Protein AF-A0A4Y2CIL9-F1 (afdb_monomer)

Sequence (96 aa):
MTATALSRALSSPAFQLALSKVITSFGCLRLYTIARLVVTSHGIIQYILHISSRNRDIEKMIAFLEIVDLSPKSPNLSPLLQNSRQSQGYRPDRCR

Secondary structure (DSSP, 8-state):
--HHHHHHHHTSHHHHHHHHHHHHHHHHHHHHHHHHHHHHHHHHHHHHHHHHHHHHHHHHHHHHHHHHHTSS------------------------

Mean predicted aligned error: 19.59 Å

Structure (mmCIF, N/CA/C/O backbone):
data_AF-A0A4Y2CIL9-F1
#
_entry.id   AF-A0A4Y2CIL9-F1
#
loop_
_atom_site.group_PDB
_atom_site.id
_atom_site.type_symbol
_atom_site.label_atom_id
_atom_site.label_alt_id
_atom_site.label_comp_id
_atom_site.label_asym_id
_atom_site.label_entity_id
_atom_site.label_seq_id
_atom_site.pdbx_PDB_ins_code
_atom_site.Cartn_x
_atom_site.Cartn_y
_atom_site.Cartn_z
_atom_site.occupancy
_atom_site.B_iso_or_equiv
_atom_site.auth_seq_id
_atom_site.auth_comp_id
_atom_site.auth_asym_id
_atom_site.auth_atom_id
_atom_site.pdbx_PDB_model_num
ATOM 1 N N . MET A 1 1 ? 37.307 7.421 -34.709 1.00 55.59 1 MET A N 1
ATOM 2 C CA . MET A 1 1 ? 35.965 6.798 -34.633 1.00 55.59 1 MET A CA 1
ATOM 3 C C . MET A 1 1 ? 34.933 7.911 -34.603 1.00 55.59 1 MET A C 1
ATOM 5 O O . MET A 1 1 ? 35.025 8.785 -33.754 1.00 55.59 1 MET A O 1
ATOM 9 N N . THR A 1 2 ? 34.054 7.960 -35.599 1.00 65.38 2 THR A N 1
ATOM 10 C CA . THR A 1 2 ? 33.202 9.117 -35.910 1.00 65.38 2 THR A CA 1
ATOM 11 C C . THR A 1 2 ? 31.887 9.061 -35.129 1.00 65.38 2 THR A C 1
ATOM 13 O O . THR A 1 2 ? 31.167 8.065 -35.182 1.00 65.38 2 THR A O 1
ATOM 16 N N . ALA A 1 3 ? 31.550 10.143 -34.420 1.00 73.06 3 ALA A N 1
ATOM 17 C CA . ALA A 1 3 ? 30.326 10.280 -33.616 1.00 73.06 3 ALA A CA 1
ATOM 18 C C . ALA A 1 3 ? 29.033 9.925 -34.387 1.00 73.06 3 ALA A C 1
ATOM 20 O O . ALA A 1 3 ? 28.054 9.451 -33.814 1.00 73.06 3 ALA A O 1
ATOM 21 N N . THR A 1 4 ? 29.055 10.073 -35.712 1.00 78.81 4 THR A N 1
ATOM 22 C CA . THR A 1 4 ? 27.972 9.716 -36.634 1.00 78.81 4 THR A CA 1
ATOM 23 C C . THR A 1 4 ? 27.637 8.220 -36.632 1.00 78.81 4 THR A C 1
ATOM 25 O O . THR A 1 4 ? 26.466 7.860 -36.730 1.00 78.81 4 THR A O 1
ATOM 28 N N . ALA A 1 5 ? 28.631 7.336 -36.494 1.00 78.69 5 ALA A N 1
ATOM 29 C CA . ALA A 1 5 ? 28.399 5.891 -36.453 1.00 78.69 5 ALA A CA 1
ATOM 30 C C . ALA A 1 5 ? 27.695 5.474 -35.152 1.00 78.69 5 ALA A C 1
ATOM 32 O O . ALA A 1 5 ? 26.757 4.677 -35.178 1.00 78.69 5 ALA A O 1
ATOM 33 N N . LEU A 1 6 ? 28.087 6.086 -34.029 1.00 79.12 6 LEU A N 1
ATOM 34 C CA . LEU A 1 6 ? 27.446 5.877 -32.729 1.00 79.12 6 LEU A CA 1
ATOM 35 C C . LEU A 1 6 ? 26.005 6.397 -32.721 1.00 79.12 6 LEU A C 1
ATOM 37 O O . LEU A 1 6 ? 25.109 5.701 -32.255 1.00 79.12 6 LEU A O 1
ATOM 41 N N . SER A 1 7 ? 25.753 7.572 -33.304 1.00 80.31 7 SER A N 1
ATOM 42 C CA . SER A 1 7 ? 24.398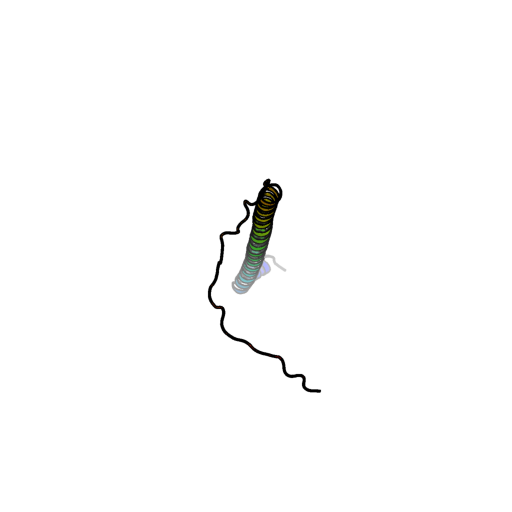 8.130 -33.407 1.00 80.31 7 SER A CA 1
ATOM 43 C C . SER A 1 7 ? 23.438 7.208 -34.174 1.00 80.31 7 SER A C 1
ATOM 45 O O . SER A 1 7 ? 22.313 6.999 -33.726 1.00 80.31 7 SER A O 1
ATOM 47 N N . ARG A 1 8 ? 23.887 6.578 -35.271 1.00 81.38 8 ARG A N 1
ATOM 48 C CA . ARG A 1 8 ? 23.074 5.608 -36.034 1.00 81.38 8 ARG A CA 1
ATOM 49 C C . ARG A 1 8 ? 22.867 4.288 -35.295 1.00 81.38 8 ARG A C 1
ATOM 51 O O . ARG A 1 8 ? 21.804 3.686 -35.407 1.00 81.38 8 ARG A O 1
ATOM 58 N N . ALA A 1 9 ? 23.865 3.842 -34.535 1.00 79.31 9 ALA A N 1
ATOM 59 C CA . ALA A 1 9 ? 23.734 2.651 -33.703 1.00 79.31 9 ALA A CA 1
ATOM 60 C C . ALA A 1 9 ? 22.712 2.863 -32.570 1.00 79.31 9 ALA A C 1
ATOM 62 O O . ALA A 1 9 ? 21.899 1.980 -32.308 1.00 79.31 9 ALA A O 1
ATOM 63 N N . LEU A 1 10 ? 22.698 4.049 -31.952 1.00 79.44 10 LEU A N 1
ATOM 64 C CA . LEU A 1 10 ? 21.758 4.413 -30.884 1.00 79.44 10 LEU A CA 1
ATOM 65 C C . LEU A 1 10 ? 20.353 4.763 -31.402 1.00 79.44 10 LEU A C 1
ATOM 67 O O . LEU A 1 10 ? 19.373 4.601 -30.681 1.00 79.44 10 LEU A O 1
ATOM 71 N N . SER A 1 11 ? 20.217 5.215 -32.650 1.00 82.56 11 SER A N 1
ATOM 72 C CA . SER A 1 11 ? 18.907 5.418 -33.287 1.00 82.56 11 SER A CA 1
ATOM 73 C C . SER A 1 11 ? 18.349 4.159 -33.957 1.00 82.56 11 SER A C 1
ATOM 75 O O . SER A 1 11 ? 17.247 4.192 -34.504 1.00 82.56 11 SER A O 1
ATOM 77 N N . SER A 1 12 ? 19.078 3.040 -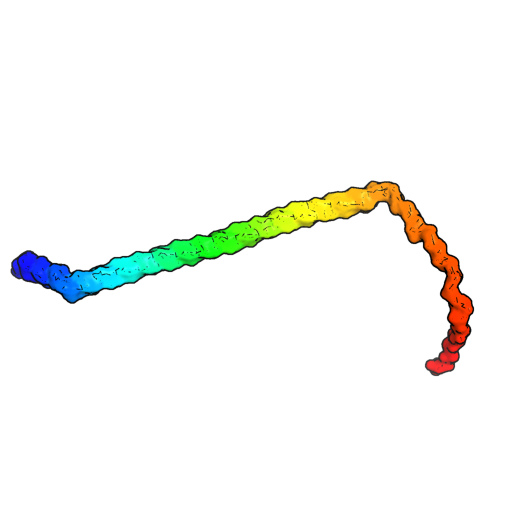33.887 1.00 90.50 12 SER A N 1
ATOM 78 C CA . SER A 1 12 ? 18.629 1.748 -34.396 1.00 90.50 12 SER A CA 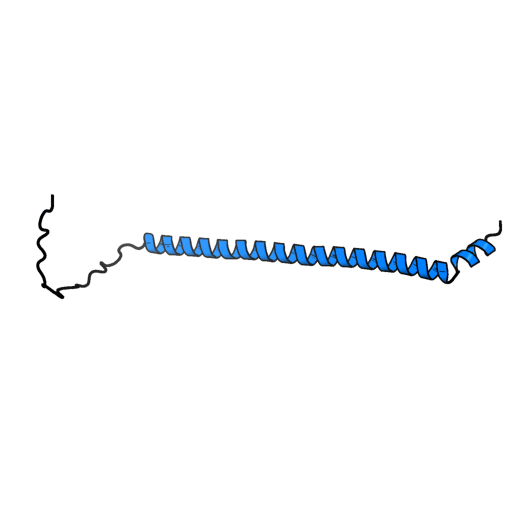1
ATOM 79 C C . SER A 1 12 ? 17.289 1.339 -33.766 1.00 90.50 12 SER A C 1
ATOM 81 O O . SER A 1 12 ? 17.138 1.425 -32.541 1.00 90.50 12 SER A O 1
ATOM 83 N N . PRO A 1 13 ? 16.343 0.801 -34.558 1.00 86.00 13 PRO A N 1
ATOM 84 C CA . PRO A 1 13 ? 15.071 0.288 -34.051 1.00 86.00 13 PRO A CA 1
ATOM 85 C C . PRO A 1 13 ? 15.238 -0.739 -32.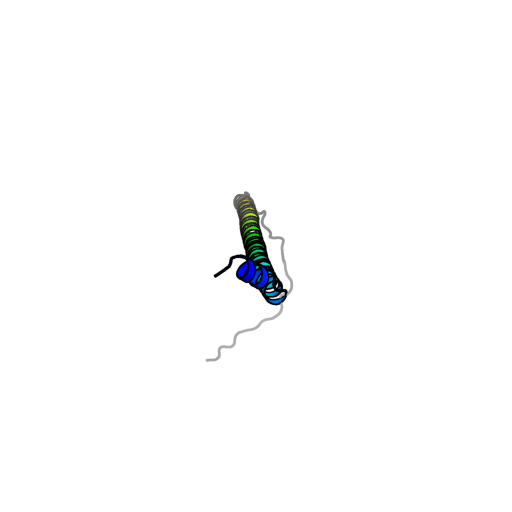924 1.00 86.00 13 PRO A C 1
ATOM 87 O O . PRO A 1 13 ? 14.457 -0.751 -31.977 1.00 86.00 13 PRO A O 1
ATOM 90 N N . ALA A 1 14 ? 16.284 -1.569 -32.985 1.00 85.50 14 ALA A N 1
ATOM 91 C CA . ALA A 1 14 ? 16.565 -2.566 -31.955 1.00 85.50 14 ALA A CA 1
ATOM 92 C C . ALA A 1 14 ? 16.971 -1.921 -30.618 1.00 85.50 14 ALA A C 1
ATOM 94 O O . ALA A 1 14 ? 16.535 -2.368 -29.557 1.00 85.50 14 ALA A O 1
ATOM 95 N N . PHE A 1 15 ? 17.763 -0.845 -30.669 1.00 81.94 15 PHE A N 1
ATOM 96 C CA . PHE A 1 15 ? 18.193 -0.112 -29.479 1.00 81.94 15 PHE A CA 1
ATOM 97 C C . PHE A 1 15 ? 17.034 0.679 -28.862 1.00 81.94 15 PHE A C 1
ATOM 99 O O . PHE A 1 15 ? 16.823 0.616 -27.654 1.00 81.94 15 PHE A O 1
ATOM 106 N N . GLN A 1 16 ? 16.222 1.343 -29.688 1.00 81.25 16 GLN A N 1
ATOM 107 C CA . GLN A 1 16 ? 15.007 2.040 -29.248 1.00 81.25 16 GLN A CA 1
ATOM 108 C C . GLN A 1 16 ? 13.997 1.084 -28.599 1.00 81.25 16 GLN A C 1
ATOM 110 O O . GLN A 1 16 ? 13.442 1.377 -27.539 1.00 81.25 16 GLN A O 1
ATOM 115 N N . LEU A 1 17 ? 13.801 -0.102 -29.185 1.00 84.75 17 LEU A N 1
ATOM 116 C CA . LEU A 1 17 ? 12.921 -1.124 -28.623 1.00 84.75 17 LEU A CA 1
ATOM 117 C C . LEU A 1 17 ? 13.436 -1.628 -27.267 1.00 84.75 17 LEU A C 1
ATOM 119 O O . LEU A 1 17 ? 12.651 -1.757 -26.325 1.00 84.75 17 LEU A O 1
ATOM 123 N N . ALA A 1 18 ? 14.743 -1.873 -27.144 1.00 80.88 18 ALA A N 1
ATOM 124 C CA . ALA A 1 18 ? 15.359 -2.261 -25.879 1.00 80.88 18 ALA A CA 1
ATOM 125 C C . ALA A 1 18 ? 15.207 -1.162 -24.812 1.00 80.88 18 ALA A C 1
ATOM 127 O O . ALA A 1 18 ? 14.787 -1.458 -23.693 1.00 80.88 18 ALA A O 1
ATOM 128 N N . LEU A 1 19 ? 15.453 0.102 -25.171 1.00 76.56 19 LEU A N 1
ATOM 129 C CA . LEU A 1 19 ? 15.299 1.244 -24.268 1.00 76.56 19 LEU A CA 1
ATOM 130 C C . LEU A 1 19 ? 13.844 1.399 -23.795 1.00 76.56 19 LEU A C 1
ATOM 132 O O . LEU A 1 19 ? 13.597 1.566 -22.602 1.00 76.56 19 LEU A O 1
ATOM 136 N N . SER A 1 20 ? 12.876 1.267 -24.709 1.00 76.19 20 SER A N 1
ATOM 137 C CA . SER A 1 20 ? 11.448 1.344 -24.378 1.00 76.19 20 SER A CA 1
ATOM 138 C C . SER A 1 20 ? 11.037 0.262 -23.378 1.00 76.19 20 SER A C 1
ATOM 140 O O . SER A 1 20 ? 10.409 0.573 -22.372 1.00 76.19 20 SER A O 1
ATOM 142 N N . LYS A 1 21 ? 11.481 -0.988 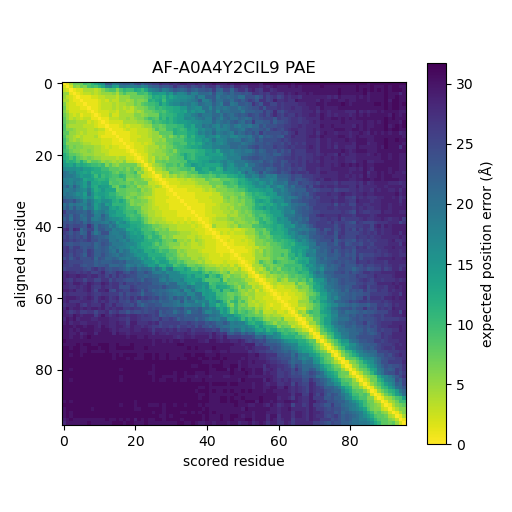-23.574 1.00 76.25 21 LYS A N 1
ATOM 143 C CA . LYS A 1 21 ? 11.204 -2.098 -22.651 1.00 76.25 21 LYS A CA 1
ATOM 144 C C . LYS A 1 21 ? 11.778 -1.852 -21.259 1.00 76.25 21 LYS A C 1
ATOM 146 O O . LYS A 1 21 ? 11.110 -2.157 -20.274 1.00 76.25 21 LYS A O 1
ATOM 151 N N . VAL A 1 22 ? 12.988 -1.299 -21.172 1.00 72.56 22 VAL A N 1
ATOM 152 C CA . VAL A 1 22 ? 13.627 -0.962 -19.890 1.00 72.56 22 VAL A CA 1
ATOM 153 C C . VAL A 1 22 ? 12.850 0.140 -19.165 1.00 72.56 22 VAL A C 1
ATOM 155 O O . VAL A 1 22 ? 12.565 0.012 -17.975 1.00 72.56 22 VAL A O 1
ATOM 158 N N . ILE A 1 23 ? 12.442 1.192 -19.880 1.00 72.06 23 ILE A N 1
ATOM 159 C CA . ILE A 1 23 ? 11.669 2.303 -19.304 1.00 72.06 23 ILE A CA 1
ATOM 160 C C . ILE A 1 23 ? 10.277 1.829 -18.862 1.00 72.06 23 ILE A C 1
ATOM 162 O O . ILE A 1 23 ? 9.836 2.149 -17.755 1.00 72.06 23 ILE A O 1
ATOM 166 N N . THR A 1 24 ? 9.594 1.027 -19.685 1.00 75.62 24 THR A N 1
ATOM 167 C CA . THR A 1 24 ? 8.286 0.454 -19.348 1.00 75.62 24 THR A CA 1
ATOM 168 C C . THR A 1 24 ? 8.378 -0.458 -18.125 1.00 75.62 24 THR A C 1
ATOM 170 O O . THR A 1 24 ? 7.540 -0.341 -17.233 1.00 75.62 24 THR A O 1
ATOM 173 N N . SER A 1 25 ? 9.408 -1.309 -18.017 1.00 73.44 25 SER A N 1
ATOM 174 C CA . SER A 1 25 ? 9.555 -2.191 -16.849 1.00 73.44 25 SER A CA 1
ATOM 175 C C . SER A 1 25 ? 9.825 -1.403 -15.562 1.00 73.44 25 SER A C 1
ATOM 177 O O . SER A 1 25 ? 9.232 -1.708 -14.524 1.00 73.44 25 SER A O 1
ATOM 179 N N . PHE A 1 26 ? 10.625 -0.333 -15.633 1.00 73.56 26 PHE A N 1
ATOM 180 C CA . PHE A 1 26 ? 10.862 0.560 -14.498 1.00 73.56 26 PHE A CA 1
ATOM 181 C C . PHE A 1 26 ? 9.570 1.257 -14.041 1.00 73.56 26 PHE A C 1
ATOM 183 O O . PHE A 1 26 ? 9.280 1.324 -12.843 1.00 73.56 26 PHE A O 1
ATOM 190 N N . GLY A 1 27 ? 8.747 1.712 -14.992 1.00 76.19 27 GLY A N 1
ATOM 191 C CA . GLY A 1 27 ? 7.423 2.272 -14.714 1.00 76.19 27 GLY A CA 1
ATOM 192 C C . GLY A 1 27 ? 6.489 1.273 -14.024 1.00 76.19 27 GLY A C 1
ATOM 193 O O . GLY A 1 27 ? 5.868 1.607 -13.012 1.00 76.19 27 GLY A O 1
ATOM 194 N N . CYS A 1 28 ? 6.438 0.031 -14.511 1.00 77.62 28 CYS A N 1
ATOM 195 C CA . CYS A 1 28 ? 5.625 -1.035 -13.921 1.00 77.62 28 CYS A CA 1
ATOM 196 C C . CYS A 1 28 ? 6.060 -1.385 -12.490 1.00 77.62 28 CYS A C 1
ATOM 198 O O . CYS A 1 28 ? 5.210 -1.505 -11.608 1.00 77.62 28 CYS A O 1
ATOM 200 N N . LEU A 1 29 ? 7.366 -1.500 -12.231 1.00 80.06 29 LEU A N 1
ATOM 201 C CA . LEU A 1 29 ? 7.894 -1.783 -10.890 1.00 80.06 29 LEU A CA 1
ATOM 202 C C . LEU A 1 29 ? 7.560 -0.664 -9.897 1.00 80.06 29 LEU A C 1
ATOM 204 O O . LEU A 1 29 ? 7.171 -0.928 -8.753 1.00 80.06 29 LEU A O 1
ATOM 208 N N . ARG A 1 30 ? 7.656 0.593 -10.341 1.00 83.56 30 ARG A N 1
ATOM 209 C CA . ARG A 1 30 ? 7.303 1.755 -9.522 1.00 83.56 30 ARG A 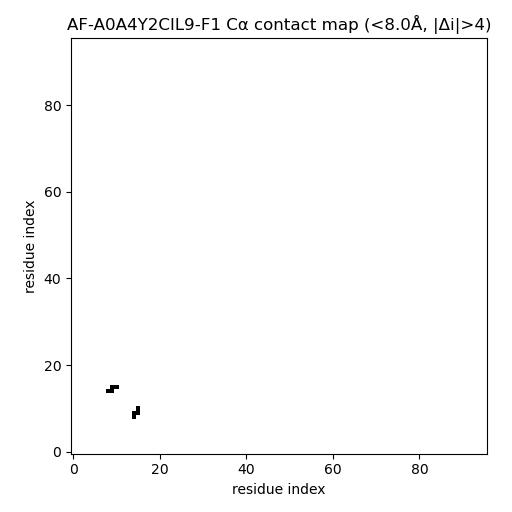CA 1
ATOM 210 C C . ARG A 1 30 ? 5.808 1.776 -9.193 1.00 83.56 30 ARG A C 1
ATOM 212 O O . ARG A 1 30 ? 5.453 1.952 -8.029 1.00 83.56 30 ARG A O 1
ATOM 219 N N . LEU A 1 31 ? 4.944 1.542 -10.182 1.00 83.25 31 LEU A N 1
ATOM 220 C CA . LEU A 1 31 ? 3.490 1.463 -9.987 1.00 83.25 31 LEU A CA 1
ATOM 221 C C . LEU A 1 31 ? 3.099 0.320 -9.046 1.00 83.25 31 LEU A C 1
ATOM 223 O O . LEU A 1 31 ? 2.307 0.530 -8.131 1.00 83.25 31 LEU A O 1
ATOM 227 N N . TYR A 1 32 ? 3.698 -0.859 -9.214 1.00 84.44 32 TYR A N 1
ATOM 228 C CA . TYR A 1 32 ? 3.482 -2.005 -8.330 1.00 84.44 32 TYR A CA 1
ATOM 229 C C . TYR A 1 32 ? 3.862 -1.692 -6.878 1.00 84.44 32 TYR A C 1
ATOM 231 O O . TYR A 1 32 ? 3.119 -2.017 -5.951 1.00 84.44 32 TYR A O 1
ATOM 239 N N . THR A 1 33 ? 4.990 -1.009 -6.678 1.00 84.88 33 THR A N 1
ATOM 240 C CA . THR A 1 33 ? 5.453 -0.610 -5.343 1.00 84.88 33 THR A CA 1
ATOM 241 C C . THR A 1 33 ? 4.480 0.368 -4.683 1.00 84.88 33 THR A C 1
ATOM 243 O O . THR A 1 33 ? 4.116 0.178 -3.523 1.00 84.88 33 THR A O 1
ATOM 246 N N . ILE A 1 34 ? 4.000 1.373 -5.425 1.00 89.06 34 ILE A N 1
ATOM 247 C CA . ILE A 1 34 ? 3.004 2.338 -4.932 1.00 89.06 34 ILE A CA 1
ATOM 248 C C . ILE A 1 34 ? 1.680 1.634 -4.615 1.00 89.06 34 ILE A C 1
ATOM 250 O O . ILE A 1 34 ? 1.128 1.833 -3.536 1.00 89.06 34 ILE A O 1
ATOM 254 N N . ALA A 1 35 ? 1.195 0.769 -5.508 1.00 85.38 35 ALA A N 1
ATOM 255 C CA . ALA A 1 35 ? -0.040 0.020 -5.299 1.00 85.38 35 ALA A CA 1
ATOM 256 C C . ALA A 1 35 ? 0.042 -0.867 -4.048 1.00 85.38 35 ALA A C 1
ATOM 258 O O . ALA A 1 35 ? -0.859 -0.836 -3.210 1.00 85.38 35 ALA A O 1
ATOM 259 N N . ARG A 1 36 ? 1.151 -1.596 -3.859 1.00 89.12 36 ARG A N 1
ATOM 260 C CA . ARG A 1 36 ? 1.380 -2.370 -2.631 1.00 89.12 36 ARG A CA 1
ATOM 261 C C . ARG A 1 36 ? 1.395 -1.490 -1.389 1.00 89.12 36 ARG A C 1
ATOM 263 O O . ARG A 1 36 ? 0.794 -1.875 -0.388 1.00 89.12 36 ARG A O 1
ATOM 270 N N . LEU A 1 37 ? 2.059 -0.337 -1.438 1.00 88.31 37 LEU A N 1
ATOM 271 C CA . LEU A 1 37 ? 2.120 0.583 -0.303 1.00 88.31 37 LEU A CA 1
ATOM 272 C C . LEU A 1 37 ? 0.722 1.073 0.092 1.00 88.31 37 LEU A C 1
ATOM 274 O O . LEU A 1 37 ? 0.385 1.024 1.270 1.00 88.31 37 LEU A O 1
ATOM 278 N N . VAL A 1 38 ? -0.100 1.467 -0.885 1.00 88.81 38 VAL A N 1
ATOM 279 C CA . VAL A 1 38 ? -1.479 1.936 -0.665 1.00 88.81 38 VAL A CA 1
ATOM 280 C C . VAL A 1 38 ? -2.372 0.832 -0.100 1.00 88.81 38 VAL A C 1
ATOM 282 O O . VAL A 1 38 ? -3.099 1.062 0.862 1.00 88.81 38 VAL A O 1
ATOM 285 N N . VAL A 1 39 ? -2.308 -0.382 -0.650 1.00 86.31 39 VAL A N 1
ATOM 286 C CA . VAL A 1 39 ? -3.105 -1.514 -0.142 1.00 86.31 39 VAL A CA 1
ATOM 287 C C . VAL A 1 39 ? -2.711 -1.852 1.298 1.00 86.31 39 VAL A C 1
ATOM 289 O O . VAL A 1 39 ? -3.574 -2.074 2.148 1.00 86.31 39 VAL A O 1
ATOM 292 N N . THR A 1 40 ? -1.409 -1.844 1.591 1.00 85.75 40 THR A N 1
ATOM 293 C CA . THR A 1 40 ? -0.896 -2.161 2.931 1.00 85.75 40 THR A CA 1
ATOM 294 C C . THR A 1 40 ? -1.275 -1.073 3.937 1.00 85.75 40 THR A C 1
ATOM 296 O O . THR A 1 40 ? -1.748 -1.386 5.028 1.00 85.75 40 THR A O 1
ATOM 299 N N . SER A 1 41 ? -1.124 0.206 3.576 1.00 84.75 41 SER A N 1
ATOM 300 C CA . SER A 1 41 ? -1.477 1.320 4.461 1.00 84.75 41 SER A CA 1
ATOM 301 C C . SER A 1 41 ? -2.977 1.381 4.724 1.00 84.75 41 SER A C 1
ATOM 303 O O . SER A 1 41 ? -3.381 1.599 5.862 1.00 84.75 41 SER A O 1
ATOM 305 N N . HIS A 1 42 ? -3.807 1.106 3.719 1.00 89.19 42 HIS A N 1
ATOM 306 C CA . HIS A 1 42 ? -5.254 1.056 3.886 1.00 89.19 42 HIS A CA 1
ATOM 307 C C . HIS A 1 42 ? -5.681 -0.028 4.887 1.00 89.19 42 HIS A C 1
ATOM 309 O O . HIS A 1 42 ? -6.480 0.247 5.780 1.00 89.19 42 HIS A O 1
ATOM 315 N N . GLY A 1 43 ? -5.098 -1.229 4.804 1.00 83.00 43 GLY A N 1
ATOM 316 C CA . GLY A 1 43 ? -5.352 -2.296 5.779 1.00 83.00 43 GLY A CA 1
ATOM 317 C C . GLY A 1 43 ? -4.939 -1.909 7.204 1.00 83.00 43 GLY A C 1
ATOM 318 O O . GLY A 1 43 ? -5.692 -2.134 8.150 1.00 83.00 43 GLY A O 1
ATOM 319 N N . ILE A 1 44 ? -3.781 -1.260 7.359 1.00 84.94 44 ILE A N 1
ATOM 320 C CA . ILE A 1 44 ? -3.298 -0.773 8.661 1.00 84.94 44 ILE A CA 1
ATOM 321 C C . ILE A 1 44 ? -4.231 0.309 9.224 1.00 84.94 44 ILE A C 1
ATOM 323 O O . ILE A 1 44 ? -4.587 0.260 10.400 1.00 84.94 44 ILE A O 1
ATOM 327 N N . ILE A 1 45 ? -4.674 1.258 8.396 1.00 84.06 45 ILE A N 1
ATOM 328 C CA . ILE A 1 45 ? -5.602 2.321 8.808 1.00 84.06 45 ILE A CA 1
ATOM 329 C C . ILE A 1 45 ? -6.934 1.719 9.266 1.00 84.06 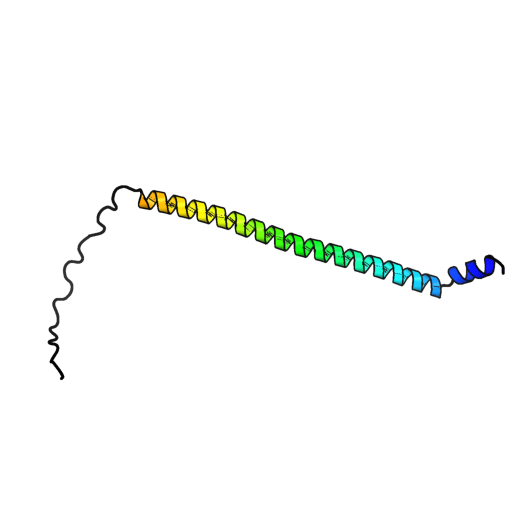45 ILE A C 1
ATOM 331 O O . ILE A 1 45 ? -7.435 2.080 10.331 1.00 84.06 45 ILE A O 1
ATOM 335 N N . GLN A 1 46 ? -7.485 0.763 8.514 1.00 84.06 46 GLN A N 1
ATOM 336 C CA . GLN A 1 46 ? -8.713 0.067 8.904 1.00 84.06 46 GLN A CA 1
ATOM 337 C C . GLN A 1 46 ? -8.554 -0.701 10.220 1.00 84.06 46 GLN A C 1
ATOM 339 O O . GLN A 1 46 ? -9.449 -0.663 11.064 1.00 84.06 46 GLN A O 1
ATOM 344 N N . TYR A 1 47 ? -7.409 -1.350 10.428 1.00 85.06 47 TYR A N 1
ATOM 345 C CA . TYR A 1 47 ? -7.111 -2.061 11.669 1.00 85.06 47 TYR A CA 1
ATOM 346 C C . TYR A 1 47 ? -7.051 -1.118 12.881 1.00 85.06 47 TYR A C 1
ATOM 348 O O . TYR A 1 47 ? -7.672 -1.391 13.910 1.00 85.06 47 TYR A O 1
ATOM 356 N N . ILE A 1 48 ? -6.374 0.027 12.745 1.00 81.56 48 ILE A N 1
ATOM 357 C CA . ILE A 1 48 ? -6.285 1.048 13.801 1.00 81.56 48 ILE A CA 1
ATOM 358 C C . ILE A 1 48 ? -7.668 1.626 14.120 1.00 81.56 48 ILE A C 1
ATOM 360 O O . ILE A 1 48 ? -8.015 1.780 15.293 1.00 81.56 48 ILE A O 1
ATOM 364 N N . LEU A 1 49 ? -8.475 1.920 13.096 1.00 80.25 49 LEU A N 1
ATOM 365 C CA . LEU A 1 49 ? -9.843 2.413 13.271 1.00 80.25 49 LEU A CA 1
ATOM 366 C C . LEU A 1 49 ? -10.731 1.383 13.973 1.00 80.25 49 LEU A C 1
ATOM 368 O O . LEU A 1 49 ? -11.469 1.745 14.886 1.00 80.25 49 LEU A O 1
ATOM 372 N N . HIS A 1 50 ? -10.629 0.107 13.601 1.00 80.44 50 HIS A N 1
ATOM 373 C CA . HIS A 1 50 ? -11.382 -0.970 14.239 1.00 80.44 50 HIS A CA 1
ATOM 374 C C . HIS A 1 50 ? -11.016 -1.124 15.721 1.00 80.44 50 HIS A C 1
ATOM 376 O O . HIS A 1 50 ? -11.912 -1.193 16.561 1.00 80.44 50 HIS A O 1
ATOM 382 N N . ILE A 1 51 ? -9.722 -1.118 16.066 1.00 78.88 51 ILE A N 1
ATOM 383 C CA . ILE A 1 51 ? -9.283 -1.147 17.472 1.00 78.88 51 ILE A CA 1
ATOM 384 C C . ILE A 1 51 ? -9.803 0.079 18.218 1.00 78.88 51 ILE A C 1
ATOM 386 O O . ILE A 1 51 ? -10.339 -0.051 19.314 1.00 78.88 51 ILE A O 1
ATOM 390 N N . SER A 1 52 ? -9.676 1.260 17.619 1.00 73.38 52 SER A N 1
ATOM 391 C CA . SER A 1 52 ? -10.072 2.518 18.254 1.00 73.38 52 SER A CA 1
ATOM 392 C C . SER A 1 52 ? -11.584 2.594 18.491 1.00 73.38 52 SER A C 1
ATOM 394 O O . SER A 1 52 ? -12.012 3.027 19.559 1.00 73.38 52 SER A O 1
ATOM 396 N N . SER A 1 53 ? -12.398 2.145 17.529 1.00 74.31 53 SER A N 1
ATOM 397 C CA . SER A 1 53 ? -13.855 2.034 17.689 1.00 74.31 53 SER A CA 1
ATOM 398 C C . SER A 1 53 ? -14.198 1.034 18.786 1.00 74.31 53 SER A C 1
ATOM 400 O O . SER A 1 53 ? -14.914 1.371 19.724 1.00 74.31 53 SER A O 1
ATOM 402 N N . ARG A 1 54 ? -13.615 -0.168 18.722 1.00 73.31 54 ARG A N 1
ATOM 403 C CA . ARG A 1 54 ? -13.870 -1.229 19.697 1.00 73.31 54 ARG A CA 1
ATOM 404 C C . ARG A 1 54 ? -13.475 -0.819 21.113 1.00 73.31 54 ARG A C 1
ATOM 406 O O . ARG A 1 54 ? -14.187 -1.160 22.047 1.00 73.31 54 ARG A O 1
ATOM 413 N N . ASN A 1 55 ? -12.387 -0.067 21.281 1.00 72.38 55 ASN A N 1
ATOM 414 C CA . ASN A 1 55 ? -11.974 0.435 22.588 1.00 72.38 55 ASN A CA 1
ATOM 415 C C . ASN A 1 55 ? -12.991 1.431 23.162 1.00 72.38 55 ASN A C 1
ATOM 417 O O . ASN A 1 55 ? -13.353 1.318 24.327 1.00 72.38 55 ASN A O 1
ATOM 421 N N . ARG A 1 56 ? -13.531 2.341 22.336 1.00 73.19 56 ARG A N 1
ATOM 422 C CA . ARG A 1 56 ? -14.613 3.251 22.760 1.00 73.19 56 ARG A CA 1
ATOM 423 C C . ARG A 1 56 ? -15.893 2.507 23.124 1.00 73.19 56 ARG A C 1
ATOM 425 O O . ARG A 1 56 ? -16.590 2.906 24.052 1.00 73.19 56 ARG A O 1
ATOM 432 N N . ASP A 1 57 ? -16.217 1.447 22.394 1.00 73.06 57 ASP A N 1
ATOM 433 C CA . ASP A 1 57 ? -17.401 0.637 22.679 1.00 73.06 57 ASP A CA 1
ATOM 434 C C . ASP A 1 57 ? -17.220 -0.181 23.969 1.00 73.06 57 ASP A C 1
ATOM 436 O O . ASP A 1 57 ? -18.159 -0.294 24.755 1.00 73.06 57 ASP A O 1
ATOM 440 N N . ILE A 1 58 ? -16.004 -0.673 24.242 1.00 73.00 58 ILE A N 1
ATOM 441 C CA . ILE A 1 58 ? -15.648 -1.329 25.510 1.00 73.00 58 ILE A CA 1
ATOM 442 C C . ILE A 1 58 ? -15.702 -0.336 26.677 1.00 73.00 58 ILE A C 1
ATOM 444 O O . ILE A 1 58 ? -16.299 -0.658 27.697 1.00 73.00 58 ILE A O 1
ATOM 448 N N . GLU A 1 59 ? -15.146 0.870 26.539 1.00 74.56 59 GLU A N 1
ATOM 449 C CA . GLU A 1 59 ? -15.221 1.916 27.573 1.00 74.56 59 GLU A CA 1
ATOM 450 C C . GLU A 1 59 ? -16.673 2.280 27.898 1.00 74.56 59 GLU A C 1
ATOM 452 O O . GLU A 1 59 ? -17.050 2.353 29.067 1.00 74.56 59 GLU A O 1
ATOM 457 N N . LYS A 1 60 ? -17.521 2.431 26.873 1.00 75.69 60 LYS A N 1
ATOM 458 C CA . LYS A 1 60 ? -18.960 2.637 27.070 1.00 75.69 60 LYS A CA 1
ATOM 459 C C . LYS A 1 60 ? -19.608 1.449 27.769 1.00 75.69 60 LYS A C 1
ATOM 461 O O . LYS A 1 60 ? -20.394 1.659 28.684 1.00 75.69 60 LYS A O 1
ATOM 466 N N . MET A 1 61 ? -19.294 0.220 27.362 1.00 72.62 61 MET A N 1
ATOM 467 C CA . MET A 1 61 ? -19.840 -0.990 27.979 1.00 72.62 61 MET A CA 1
ATOM 468 C C . MET A 1 61 ? -19.448 -1.095 29.458 1.00 72.62 61 MET A C 1
ATOM 470 O O . MET A 1 61 ? -20.307 -1.400 30.279 1.00 72.62 61 MET A O 1
ATOM 474 N N . ILE A 1 62 ? -18.193 -0.792 29.804 1.00 72.62 62 ILE A N 1
ATOM 475 C CA . ILE A 1 62 ? -17.708 -0.752 31.191 1.00 72.62 62 ILE A CA 1
ATOM 476 C C . ILE A 1 62 ? -18.436 0.338 31.981 1.00 72.62 62 ILE A C 1
ATOM 478 O O . ILE A 1 62 ? -18.940 0.047 33.057 1.00 72.62 62 ILE A O 1
ATOM 482 N N . ALA A 1 63 ? -18.585 1.547 31.433 1.00 71.25 63 ALA A N 1
ATOM 483 C CA . ALA A 1 63 ? -19.339 2.615 32.090 1.00 71.25 63 ALA A CA 1
ATOM 484 C C . ALA A 1 63 ? -20.818 2.238 32.302 1.00 71.25 63 ALA A C 1
ATOM 486 O O . ALA A 1 63 ? -21.382 2.504 33.358 1.00 71.25 63 ALA A O 1
ATOM 487 N N . PHE A 1 64 ? -21.454 1.574 31.330 1.00 69.25 64 PHE A N 1
ATOM 488 C CA . PHE A 1 64 ? -22.814 1.047 31.488 1.00 69.25 64 PHE A CA 1
ATOM 489 C C . PHE A 1 64 ? -22.892 -0.029 32.577 1.00 69.25 64 PHE A C 1
ATOM 491 O O . PHE A 1 64 ? -23.831 -0.015 33.368 1.00 69.25 64 PHE A O 1
ATOM 498 N N . LEU A 1 65 ? -21.919 -0.940 32.637 1.00 73.69 65 LEU A N 1
ATOM 499 C CA . LEU A 1 65 ? -21.833 -1.967 33.678 1.00 73.69 65 LEU A CA 1
ATOM 500 C C . LEU A 1 65 ? -21.623 -1.351 35.066 1.00 73.69 65 LEU A C 1
ATOM 502 O O . LEU A 1 65 ? -22.298 -1.755 36.004 1.00 73.69 65 LEU A O 1
ATOM 506 N N . GLU A 1 66 ? -20.761 -0.343 35.186 1.00 66.31 66 GLU A N 1
ATOM 507 C CA . GLU A 1 66 ? -20.505 0.381 36.436 1.00 66.31 66 GLU A CA 1
ATOM 508 C C . GLU A 1 66 ? -21.748 1.147 36.913 1.00 66.31 66 GLU A C 1
ATOM 510 O O . GLU A 1 66 ? -22.092 1.095 38.089 1.00 66.31 66 GLU A O 1
ATOM 515 N N . ILE A 1 67 ? -22.499 1.785 36.008 1.00 70.00 67 ILE A N 1
ATOM 516 C CA . ILE A 1 67 ? -23.776 2.439 36.347 1.00 70.00 67 ILE A CA 1
ATOM 517 C C . ILE A 1 67 ? -24.821 1.418 36.829 1.00 70.00 67 ILE A C 1
ATOM 519 O O . ILE A 1 67 ? -25.615 1.724 37.720 1.00 70.00 67 ILE A O 1
ATOM 523 N N . VAL A 1 68 ? -24.841 0.216 36.245 1.00 61.25 68 VAL A N 1
ATOM 524 C CA . VAL A 1 68 ? -25.750 -0.866 36.659 1.00 61.25 68 VAL A CA 1
ATOM 525 C C . VAL A 1 68 ? -25.341 -1.451 38.014 1.00 61.25 68 VAL A C 1
ATOM 527 O O . VAL A 1 68 ? -26.216 -1.711 38.836 1.00 61.25 68 VAL A O 1
ATOM 530 N N . ASP A 1 69 ? -24.043 -1.607 38.272 1.00 57.12 69 ASP A N 1
ATOM 531 C CA . ASP A 1 69 ? -23.497 -2.131 39.533 1.00 57.12 69 ASP A CA 1
ATOM 532 C C . ASP A 1 69 ? -23.639 -1.129 40.696 1.00 57.12 69 ASP A C 1
ATOM 534 O O . ASP A 1 69 ? -23.955 -1.499 41.826 1.00 57.12 69 ASP A O 1
ATOM 538 N N . LEU A 1 70 ? -23.506 0.171 40.410 1.00 59.12 70 LEU A N 1
ATOM 539 C CA . LEU A 1 70 ? -23.709 1.258 41.374 1.00 59.12 70 LEU A CA 1
ATOM 540 C C . LEU A 1 70 ? -25.186 1.657 41.549 1.00 59.12 70 LEU A C 1
ATOM 542 O O . LEU A 1 70 ? -25.497 2.530 42.366 1.00 59.12 70 LEU A O 1
ATOM 546 N N . SER A 1 71 ? -26.110 1.040 40.805 1.00 52.84 71 SER A N 1
ATOM 547 C CA . SER A 1 71 ? -27.543 1.279 40.970 1.00 52.84 71 SER A CA 1
ATOM 548 C C . SER A 1 71 ? -28.010 0.726 42.326 1.00 52.84 71 SER A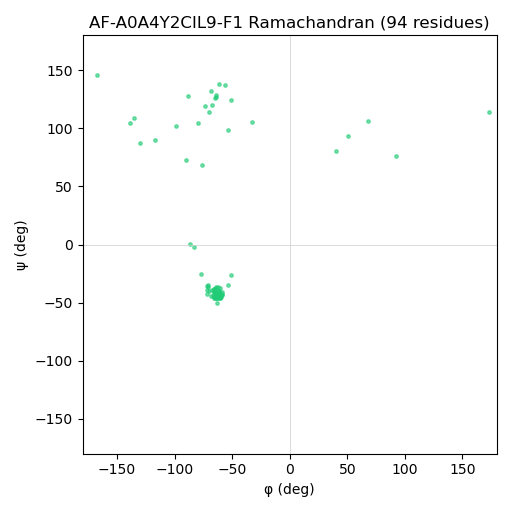 C 1
ATOM 550 O O . SER A 1 71 ? -27.871 -0.473 42.592 1.00 52.84 71 SER A O 1
ATOM 552 N N . PRO A 1 72 ? -28.567 1.556 43.229 1.00 51.75 72 PRO A N 1
ATOM 553 C CA . PRO A 1 72 ? -28.984 1.089 44.537 1.00 51.75 72 PRO A CA 1
ATOM 554 C C . PRO A 1 72 ? -30.204 0.186 44.371 1.00 51.75 72 PRO A C 1
ATOM 556 O O . PRO A 1 72 ? -31.292 0.653 44.040 1.00 51.75 72 PRO A O 1
ATOM 559 N N . LYS A 1 73 ? -30.017 -1.097 44.697 1.00 52.34 73 LYS A N 1
ATOM 560 C CA . LYS A 1 73 ? -31.055 -2.135 44.749 1.00 52.34 73 LYS A CA 1
ATOM 561 C C . LYS A 1 73 ? -31.632 -2.499 43.379 1.00 52.34 73 LYS A C 1
ATOM 563 O O . LYS A 1 73 ? -32.550 -1.867 42.865 1.00 52.34 73 LYS A O 1
ATOM 568 N N . SER A 1 74 ? -31.238 -3.677 42.902 1.00 49.66 74 SER A N 1
ATOM 569 C CA . SER A 1 74 ? -32.207 -4.531 42.226 1.00 49.66 74 SER A CA 1
ATOM 570 C C . SER A 1 74 ? -33.439 -4.672 43.144 1.00 49.66 74 SER A C 1
ATOM 572 O O . SER A 1 74 ? -33.298 -5.037 44.319 1.00 49.66 74 SER A O 1
ATOM 574 N N . PRO A 1 75 ? -34.663 -4.353 42.687 1.00 47.06 75 PRO A N 1
ATOM 575 C CA . PRO A 1 75 ? -35.837 -4.847 43.376 1.00 47.06 75 PRO A CA 1
ATOM 576 C C . PRO A 1 75 ? -35.777 -6.364 43.231 1.00 47.06 75 PRO A C 1
ATOM 578 O O . PRO A 1 75 ? -35.596 -6.868 42.124 1.00 47.06 75 PRO A O 1
ATOM 581 N N . ASN A 1 76 ? -35.855 -7.074 44.358 1.00 51.66 76 ASN A N 1
ATOM 582 C CA . ASN A 1 76 ? -35.967 -8.527 44.419 1.00 51.66 76 ASN A CA 1
ATOM 583 C C . ASN A 1 76 ? -36.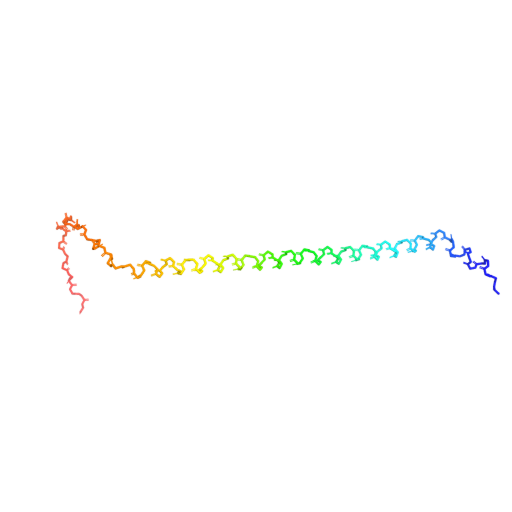771 -9.062 43.223 1.00 51.66 76 ASN A C 1
ATOM 585 O O . ASN A 1 76 ? -37.997 -8.942 43.198 1.00 51.66 76 ASN A O 1
ATOM 589 N N . LEU A 1 77 ? -36.094 -9.676 42.248 1.00 47.62 77 LEU A N 1
ATOM 590 C CA . LEU A 1 77 ? -36.733 -10.512 41.236 1.00 47.62 77 LEU A CA 1
ATOM 591 C C . LEU A 1 77 ? -37.078 -11.847 41.897 1.00 47.62 77 LEU A C 1
ATOM 593 O O . LEU A 1 77 ? -36.501 -12.891 41.619 1.00 47.62 77 LEU A O 1
ATOM 597 N N . SER A 1 78 ? -38.038 -11.763 42.810 1.00 45.72 78 SER A N 1
ATOM 598 C CA . SER A 1 78 ? -38.753 -12.891 43.371 1.00 45.72 78 SER A CA 1
ATOM 599 C C . SER A 1 78 ? -40.245 -12.593 43.275 1.00 45.72 78 SER A C 1
ATOM 601 O O . SER A 1 78 ? -40.834 -12.109 44.241 1.00 45.72 78 SER A O 1
ATOM 603 N N . PRO A 1 79 ? -40.909 -12.928 42.160 1.00 41.88 79 PRO A N 1
ATOM 604 C CA . PRO A 1 79 ? -42.262 -13.419 42.216 1.00 41.88 79 PRO A CA 1
ATOM 605 C C . PRO A 1 79 ? -42.194 -14.947 42.130 1.00 41.88 79 PRO A C 1
ATOM 607 O O . PRO A 1 79 ? -41.977 -15.529 41.074 1.00 41.88 79 PRO A O 1
ATOM 610 N N . LEU A 1 80 ? -42.351 -15.586 43.287 1.00 51.06 80 LEU A N 1
ATOM 611 C CA . LEU A 1 80 ? -43.316 -16.669 43.444 1.00 51.06 80 LEU A CA 1
ATOM 612 C C . LEU A 1 80 ? -43.422 -17.661 42.261 1.00 51.06 80 LEU A C 1
ATOM 614 O O . LEU A 1 80 ? -44.395 -17.627 41.514 1.00 51.06 80 LEU A O 1
ATOM 618 N N . LEU A 1 81 ? -42.511 -18.634 42.166 1.00 44.16 81 LEU A N 1
ATOM 619 C CA . LEU A 1 81 ? -42.900 -19.942 41.627 1.00 44.16 81 LEU A CA 1
ATOM 620 C C . LEU A 1 81 ? -43.362 -20.814 42.802 1.00 44.16 81 LEU A C 1
ATOM 622 O O . LEU A 1 81 ? -42.659 -21.709 43.265 1.00 44.16 81 LEU A O 1
ATOM 626 N N . GLN A 1 82 ? -44.547 -20.500 43.333 1.00 44.75 82 GLN A N 1
ATOM 627 C CA . GLN A 1 82 ? -45.288 -21.450 44.153 1.00 44.75 82 GLN A CA 1
ATOM 628 C C . GLN A 1 82 ? -45.688 -22.634 43.272 1.00 44.75 82 GLN A C 1
ATOM 630 O O . GLN A 1 82 ? -46.345 -22.469 42.250 1.00 44.75 82 GLN A O 1
ATOM 635 N N . ASN A 1 83 ? -45.316 -23.822 43.740 1.00 44.34 83 ASN A N 1
ATOM 636 C CA . ASN A 1 83 ? -46.019 -25.078 43.528 1.00 44.34 83 ASN A CA 1
ATOM 637 C C . ASN A 1 83 ? -46.386 -25.426 42.083 1.00 44.34 83 ASN A C 1
ATOM 639 O O . ASN A 1 83 ? -47.497 -25.216 41.604 1.00 44.34 83 ASN A O 1
ATOM 643 N N . SER A 1 84 ? -45.498 -26.186 41.455 1.00 46.94 84 SER A N 1
ATOM 644 C CA . SER A 1 84 ? -45.933 -27.263 40.578 1.00 46.94 84 SER A CA 1
ATOM 645 C C . SER A 1 84 ? -45.107 -28.507 40.868 1.00 46.94 84 SER A C 1
ATOM 647 O O . SER A 1 84 ? -43.947 -28.597 40.488 1.00 46.94 84 SER A O 1
ATOM 649 N N . ARG A 1 85 ? -45.796 -29.477 41.483 1.00 48.53 85 ARG A N 1
ATOM 650 C CA . ARG A 1 85 ? -45.482 -30.915 41.551 1.00 48.53 85 ARG A CA 1
ATOM 651 C C . ARG A 1 85 ? -44.669 -31.379 42.757 1.00 48.53 85 ARG A C 1
ATOM 653 O O . ARG A 1 85 ? -43.537 -31.833 42.674 1.00 48.53 85 ARG A O 1
ATOM 660 N N . GLN A 1 86 ? -45.390 -31.445 43.870 1.00 50.16 86 GLN A N 1
ATOM 661 C CA . GLN A 1 86 ? -45.392 -32.639 44.707 1.00 50.16 86 GLN A CA 1
ATOM 662 C C . GLN A 1 86 ? -45.741 -33.862 43.829 1.00 50.16 86 GLN A C 1
ATOM 664 O O . GLN A 1 86 ? -46.893 -34.052 43.456 1.00 50.16 86 GLN A O 1
ATOM 669 N N . SER A 1 87 ? -44.722 -34.608 43.407 1.00 48.84 87 SER A N 1
ATOM 670 C CA . SER A 1 87 ? -44.728 -35.991 42.889 1.00 48.84 87 SER A CA 1
ATOM 671 C C . SER A 1 87 ? -43.285 -36.213 42.420 1.00 48.84 87 SER A C 1
ATOM 673 O O . SER A 1 87 ? -42.821 -35.481 41.559 1.00 48.84 87 SER A O 1
ATOM 675 N N . GLN A 1 88 ? -42.453 -37.078 42.982 1.00 46.62 88 GLN A N 1
ATOM 676 C CA . GLN A 1 88 ? -42.678 -38.456 43.386 1.00 46.62 88 GLN A CA 1
ATOM 677 C C . GLN A 1 88 ? -41.478 -38.854 44.261 1.00 46.62 88 GLN A C 1
ATOM 679 O O . GLN A 1 88 ? -40.359 -38.395 44.030 1.00 46.62 88 GLN A O 1
ATOM 684 N N . GLY A 1 89 ? -41.703 -39.688 45.275 1.00 55.41 89 GLY A N 1
ATOM 685 C CA . GLY A 1 89 ? -40.628 -40.198 46.118 1.00 55.41 89 GLY A CA 1
ATOM 686 C C . GLY A 1 89 ? -39.610 -41.010 45.318 1.00 55.41 89 GLY A C 1
ATOM 687 O O . GLY A 1 89 ? -39.980 -41.842 44.494 1.00 55.41 89 GLY A O 1
ATOM 688 N N . TYR A 1 90 ? -38.330 -40.809 45.616 1.00 47.47 90 TYR A N 1
ATOM 689 C CA . TYR A 1 90 ? -37.287 -41.762 45.265 1.00 47.47 90 TYR A CA 1
ATOM 690 C C . TYR A 1 90 ? -36.314 -41.871 46.440 1.00 47.47 90 TYR A C 1
ATOM 692 O O . TYR A 1 90 ? -35.540 -40.956 46.723 1.00 47.47 90 TYR A O 1
ATOM 700 N N . ARG A 1 91 ? -36.417 -42.980 47.182 1.00 60.22 91 ARG A N 1
ATOM 701 C CA . ARG A 1 91 ? -35.407 -43.395 48.161 1.00 60.22 91 ARG A CA 1
ATOM 702 C C . ARG A 1 91 ? -34.141 -43.797 47.396 1.00 60.22 91 ARG A C 1
ATOM 704 O O . ARG A 1 91 ? -34.255 -44.618 46.488 1.00 60.22 91 ARG A O 1
ATOM 711 N N . PRO A 1 92 ? -32.945 -43.325 47.777 1.00 54.41 92 PRO A N 1
ATOM 712 C CA . PRO A 1 92 ? -31.719 -43.960 47.336 1.00 54.41 92 PRO A CA 1
ATOM 713 C C . PRO A 1 92 ? -31.492 -45.199 48.205 1.00 54.41 92 PRO A C 1
ATOM 715 O O . PRO A 1 92 ? -31.130 -45.099 49.381 1.00 54.41 92 PRO A O 1
ATOM 718 N N . ASP A 1 93 ? -31.758 -46.367 47.626 1.00 51.62 93 ASP A N 1
ATOM 719 C CA . ASP A 1 93 ? -31.283 -47.629 48.173 1.00 51.62 93 ASP A CA 1
ATOM 720 C C . ASP A 1 93 ? -29.753 -47.631 48.129 1.00 51.62 93 ASP A C 1
ATOM 722 O O . ASP A 1 93 ? -29.131 -47.313 47.110 1.00 51.62 93 ASP A O 1
ATOM 726 N N . ARG A 1 94 ? -29.142 -47.933 49.274 1.00 57.28 94 ARG A N 1
ATOM 727 C CA . ARG A 1 94 ? -27.693 -48.045 49.405 1.00 57.28 94 ARG A CA 1
ATOM 728 C C . ARG A 1 94 ? -27.257 -49.345 48.739 1.00 57.28 94 ARG A C 1
ATOM 730 O O . ARG A 1 94 ? -27.606 -50.422 49.202 1.00 57.28 94 ARG A O 1
ATOM 737 N N . CYS A 1 95 ? -26.420 -49.238 47.717 1.00 50.94 95 CYS A N 1
ATOM 738 C CA . CYS A 1 95 ? -25.550 -50.322 47.278 1.00 50.94 95 CYS A CA 1
ATOM 739 C C . CYS A 1 95 ? -24.102 -49.865 47.449 1.00 50.94 95 CYS A C 1
ATOM 741 O O . CYS A 1 95 ? -23.549 -49.231 46.553 1.00 50.94 95 CYS A O 1
ATOM 743 N N . ARG A 1 96 ? -23.512 -50.124 48.616 1.00 49.97 96 ARG A N 1
ATOM 744 C CA . ARG A 1 96 ? -22.485 -51.157 48.830 1.00 49.97 96 ARG A CA 1
ATOM 745 C C . ARG A 1 96 ? -21.929 -51.048 50.246 1.00 49.97 96 ARG A C 1
ATOM 747 O O . ARG A 1 96 ? -21.722 -49.904 50.705 1.00 49.97 96 ARG A O 1
#

pLDDT: mean 70.3, std 14.28, range [41.88, 90.5]

Organism: Araneus ventricosus (NCBI:txid182803)

Radius of gyration: 39.99 Å; Cα contacts (8 Å, |Δi|>4): 4; chains: 1; bounding box: 82×61×86 Å

Foldseek 3Di:
DDVVVVVCVCVDPVNVVVVVVVVVVVVVVVVVVVVVVVVVVVVVVVVVVVVVVVVVVVVVVVVVVVCVVPPPDDPPPDDDPPDDDPDDDDDPDDDD

Solvent-accessible surface area (backbone atoms only — not comparable to full-atom values): 5947 Å² total; per-residue (Å²): 136,62,71,67,60,55,53,53,56,60,67,28,70,69,47,47,52,53,51,50,52,54,54,51,50,54,52,51,54,53,49,50,52,52,51,51,50,52,57,52,50,51,53,52,50,52,52,53,50,50,51,53,51,51,49,54,51,47,53,49,50,51,52,53,50,49,55,59,70,69,45,84,69,78,75,79,92,68,79,80,86,74,83,87,68,96,75,78,93,79,83,84,78,87,85,130